Protein AF-A0A9E2RSA4-F1 (afdb_monomer_lite)

Foldseek 3Di:
DWAKDWDQDPVLNDIFTWTWDDPQFKIWIADPPLGIDMDGPPPVPDRQDPVNSNVVNVVRRVVSVVVVVVVVVPDD

pLDDT: mean 80.98, std 14.26, range [36.56, 93.69]

Radius of gyration: 12.87 Å; chains: 1; bounding box: 35×25×34 Å

Structure (mmCIF, N/CA/C/O backbone):
data_AF-A0A9E2RSA4-F1
#
_entry.id   AF-A0A9E2RSA4-F1
#
loop_
_atom_site.group_PDB
_atom_site.id
_atom_site.type_symbol
_atom_site.label_atom_id
_atom_site.label_alt_id
_atom_site.label_comp_id
_atom_site.label_asym_id
_atom_site.label_entity_id
_atom_site.label_seq_id
_atom_site.pdbx_PDB_ins_code
_atom_site.Cartn_x
_atom_site.Cartn_y
_atom_site.Cartn_z
_atom_site.occupancy
_atom_site.B_iso_or_equiv
_atom_site.auth_seq_id
_atom_site.auth_comp_id
_atom_site.auth_asym_id
_atom_site.auth_atom_id
_atom_site.pdbx_PDB_model_num
ATOM 1 N N . MET A 1 1 ? -18.253 -2.386 -1.494 1.00 71.12 1 MET A N 1
ATOM 2 C CA . MET A 1 1 ? -17.739 -1.926 -2.804 1.00 71.12 1 MET A CA 1
ATOM 3 C C . MET A 1 1 ? -16.225 -1.786 -2.692 1.00 71.12 1 MET A C 1
ATOM 5 O O . MET A 1 1 ? -15.796 -1.259 -1.669 1.00 71.12 1 MET A O 1
ATOM 9 N N . PRO A 1 2 ? -15.429 -2.294 -3.650 1.00 83.00 2 PRO A N 1
ATOM 10 C CA . PRO A 1 2 ? -13.979 -2.103 -3.649 1.00 83.00 2 PRO A CA 1
ATOM 11 C C . PRO A 1 2 ? -13.631 -0.622 -3.816 1.00 83.00 2 PRO A C 1
ATOM 13 O O . PRO A 1 2 ? -14.238 0.073 -4.630 1.00 83.00 2 PRO A O 1
ATOM 16 N N . LYS A 1 3 ? -12.673 -0.140 -3.024 1.00 89.12 3 LYS A N 1
ATOM 17 C CA . LYS A 1 3 ? -12.127 1.212 -3.131 1.00 89.12 3 LYS A CA 1
ATOM 18 C C . LYS A 1 3 ? -10.921 1.200 -4.047 1.00 89.12 3 LYS A C 1
ATOM 20 O O . LYS A 1 3 ? -9.996 0.422 -3.829 1.00 89.12 3 LYS A O 1
ATOM 25 N N . HIS A 1 4 ? -10.952 2.049 -5.065 1.00 91.19 4 HIS A N 1
ATOM 26 C CA . HIS A 1 4 ? -9.833 2.214 -5.978 1.00 91.19 4 HIS A CA 1
ATOM 27 C C . HIS A 1 4 ? -8.772 3.118 -5.352 1.00 91.19 4 HIS A C 1
ATOM 29 O O . HIS A 1 4 ? -9.103 4.134 -4.739 1.00 91.19 4 HIS A O 1
ATOM 35 N N . VAL A 1 5 ? -7.507 2.753 -5.522 1.00 89.31 5 VAL A N 1
ATOM 36 C CA . VAL A 1 5 ? -6.361 3.529 -5.067 1.00 89.31 5 VAL A CA 1
ATOM 37 C C . VAL A 1 5 ? -5.305 3.542 -6.168 1.00 89.31 5 VAL A C 1
ATOM 39 O O . VAL A 1 5 ? -4.943 2.508 -6.725 1.00 89.31 5 VAL A O 1
ATOM 42 N N . SER A 1 6 ? -4.829 4.736 -6.495 1.00 90.88 6 SER A N 1
ATOM 43 C CA . SER A 1 6 ? -3.775 4.967 -7.480 1.00 90.88 6 SER A CA 1
ATOM 44 C C . SER A 1 6 ? -2.777 5.916 -6.837 1.00 90.88 6 SER A C 1
ATOM 46 O O . SER A 1 6 ? -3.168 6.949 -6.287 1.00 90.88 6 SER A O 1
ATOM 48 N N . PHE A 1 7 ? -1.508 5.528 -6.811 1.00 90.38 7 PHE A N 1
ATOM 49 C CA . PHE A 1 7 ? -0.440 6.327 -6.221 1.00 90.38 7 PHE A CA 1
ATOM 50 C C . PHE A 1 7 ? 0.875 6.071 -6.950 1.00 90.38 7 PHE A C 1
ATOM 52 O O . PHE A 1 7 ? 1.089 5.021 -7.555 1.00 90.38 7 PHE A O 1
ATOM 59 N N . TYR A 1 8 ? 1.767 7.053 -6.896 1.00 89.81 8 TYR A N 1
ATOM 60 C CA . TYR A 1 8 ? 3.111 6.900 -7.426 1.00 89.81 8 TYR A CA 1
ATOM 61 C C . TYR A 1 8 ? 4.032 6.379 -6.326 1.00 89.81 8 TYR A C 1
ATOM 63 O O . TYR A 1 8 ? 4.189 7.024 -5.288 1.00 89.81 8 TYR A O 1
ATOM 71 N N . ASP A 1 9 ? 4.638 5.215 -6.542 1.00 87.00 9 ASP A N 1
ATOM 72 C CA . ASP A 1 9 ? 5.610 4.663 -5.610 1.00 87.00 9 ASP A CA 1
ATOM 73 C C . ASP A 1 9 ? 7.007 5.179 -5.965 1.00 87.00 9 ASP A C 1
ATOM 75 O O . ASP A 1 9 ? 7.615 4.784 -6.963 1.00 87.00 9 ASP A O 1
ATOM 79 N N . GLU A 1 10 ? 7.535 6.082 -5.139 1.00 86.69 10 GLU A N 1
ATOM 80 C CA . GLU A 1 10 ? 8.845 6.687 -5.383 1.00 86.69 10 GLU A CA 1
ATOM 81 C C . GLU A 1 10 ? 10.014 5.702 -5.303 1.00 86.69 10 GLU A C 1
ATOM 83 O O . GLU A 1 10 ? 11.053 5.958 -5.920 1.00 86.69 10 GLU A O 1
ATOM 88 N N . LYS A 1 11 ? 9.870 4.593 -4.565 1.00 83.31 11 LYS A N 1
ATOM 89 C CA . LYS A 1 11 ? 10.918 3.567 -4.451 1.00 83.31 11 LYS A CA 1
ATOM 90 C C . LYS A 1 11 ? 10.996 2.730 -5.716 1.00 83.31 11 LYS A C 1
ATOM 92 O O . LYS A 1 11 ? 12.087 2.341 -6.120 1.00 83.31 11 LYS A O 1
ATOM 97 N N . LEU A 1 12 ? 9.848 2.470 -6.328 1.00 82.62 12 LEU A N 1
ATOM 98 C CA . LEU A 1 12 ? 9.741 1.728 -7.580 1.00 82.62 12 LEU A CA 1
ATOM 99 C C . LEU A 1 12 ? 9.844 2.616 -8.818 1.00 82.62 12 LEU A C 1
ATOM 101 O O . LEU A 1 12 ? 10.007 2.091 -9.915 1.00 82.62 12 LEU A O 1
ATOM 105 N N . LYS A 1 13 ? 9.742 3.943 -8.649 1.00 86.69 13 LYS A N 1
ATOM 106 C CA . LYS A 1 13 ? 9.632 4.918 -9.745 1.00 86.69 13 LYS A CA 1
ATOM 107 C C . LYS A 1 13 ? 8.542 4.510 -10.747 1.00 86.69 13 LYS A C 1
ATOM 109 O O . LYS A 1 13 ? 8.722 4.619 -11.957 1.00 86.69 13 LYS A O 1
ATOM 114 N N . ALA A 1 14 ? 7.423 4.015 -10.223 1.00 85.75 14 ALA A N 1
ATOM 115 C CA . ALA A 1 14 ? 6.334 3.456 -11.007 1.00 85.75 14 ALA A CA 1
ATOM 116 C C . ALA A 1 14 ? 4.980 3.880 -10.438 1.00 85.75 14 ALA A C 1
ATOM 118 O O . ALA A 1 14 ? 4.812 4.036 -9.226 1.00 85.75 14 ALA A O 1
ATOM 119 N N . GLN A 1 15 ? 4.001 4.037 -11.327 1.00 90.44 15 GLN A N 1
ATOM 120 C CA . GLN A 1 15 ? 2.614 4.205 -10.923 1.00 90.44 15 GLN A CA 1
ATOM 121 C C . GLN A 1 15 ? 2.043 2.848 -10.509 1.00 90.44 15 GLN A C 1
ATOM 123 O O . GLN A 1 15 ? 2.130 1.873 -11.257 1.00 90.44 15 GLN A O 1
ATOM 128 N N . VAL A 1 16 ? 1.484 2.790 -9.304 1.00 90.19 16 VAL A N 1
ATOM 129 C CA . VAL A 1 16 ? 0.860 1.595 -8.744 1.00 90.19 16 VAL A CA 1
ATOM 130 C C . VAL A 1 16 ? -0.630 1.855 -8.626 1.00 90.19 16 VAL A C 1
ATOM 132 O O . VAL A 1 16 ? -1.076 2.787 -7.955 1.00 90.19 16 VAL A O 1
ATOM 135 N N . GLU A 1 17 ? -1.400 1.000 -9.284 1.00 91.50 17 GLU A N 1
ATOM 136 C CA . GLU A 1 17 ? -2.854 1.083 -9.317 1.00 91.50 17 GLU A CA 1
ATOM 137 C C . GLU A 1 17 ? -3.446 -0.211 -8.788 1.00 91.50 17 GLU A C 1
ATOM 139 O O . GLU A 1 17 ? -2.972 -1.310 -9.094 1.00 91.50 17 GLU A O 1
ATOM 144 N N . GLY A 1 18 ? -4.481 -0.090 -7.970 1.00 92.06 18 GLY A N 1
ATOM 145 C CA . GLY A 1 18 ? -5.116 -1.237 -7.360 1.00 92.06 18 GLY A CA 1
ATOM 146 C C . GLY A 1 18 ? -6.438 -0.891 -6.711 1.00 92.06 18 GLY A C 1
ATOM 147 O O . GLY A 1 18 ? -6.923 0.236 -6.715 1.00 92.06 18 GLY A O 1
ATOM 148 N N . SER A 1 19 ? -7.050 -1.913 -6.148 1.00 93.69 19 SER A N 1
ATOM 149 C CA . SER A 1 19 ? -8.289 -1.806 -5.402 1.00 93.69 19 SER A CA 1
ATOM 150 C C . SER A 1 19 ? -8.121 -2.499 -4.069 1.00 93.69 19 SER A C 1
ATOM 152 O O . SER A 1 19 ? -7.353 -3.454 -3.951 1.00 93.69 19 SER A O 1
ATOM 154 N N . TYR A 1 20 ? -8.876 -2.074 -3.068 1.00 92.12 20 TYR A N 1
ATOM 155 C CA . TYR A 1 20 ? -8.960 -2.824 -1.832 1.00 92.12 20 TYR A CA 1
ATOM 156 C C . TYR A 1 20 ? -10.387 -2.927 -1.310 1.00 92.12 20 TYR A C 1
ATOM 158 O O . TYR A 1 20 ? -11.254 -2.091 -1.570 1.00 92.12 20 TYR A O 1
ATOM 166 N N . THR A 1 21 ? -10.625 -3.978 -0.541 1.00 91.62 21 THR A N 1
ATOM 167 C CA . THR A 1 21 ? -11.837 -4.183 0.247 1.00 91.62 21 THR A CA 1
ATOM 168 C C . THR A 1 21 ? -11.450 -4.412 1.693 1.00 91.62 21 THR A C 1
ATOM 170 O O . THR A 1 21 ? -10.403 -4.992 1.973 1.00 91.62 21 THR A O 1
ATOM 173 N N . THR A 1 22 ? -12.297 -3.982 2.617 1.00 86.62 22 THR A N 1
ATOM 174 C CA . THR A 1 22 ? -12.114 -4.250 4.041 1.00 86.62 22 THR A CA 1
ATOM 175 C C . THR A 1 22 ? -13.309 -5.018 4.583 1.00 86.62 22 THR A C 1
ATOM 177 O O . THR A 1 22 ? -14.448 -4.671 4.278 1.00 86.62 22 THR A O 1
ATOM 180 N N . ASP A 1 23 ? -13.041 -6.043 5.388 1.00 85.00 23 ASP A N 1
ATOM 181 C CA . ASP A 1 23 ? -14.052 -6.754 6.189 1.00 85.00 23 ASP A CA 1
ATOM 182 C C . ASP A 1 23 ? -14.235 -6.096 7.578 1.00 85.00 23 ASP A C 1
ATOM 184 O O . ASP A 1 23 ? -14.800 -6.660 8.506 1.00 85.00 23 ASP A O 1
ATOM 188 N N . GLY A 1 24 ? -13.652 -4.909 7.789 1.00 79.38 24 GLY A N 1
ATOM 189 C CA . GLY A 1 24 ? -13.583 -4.243 9.096 1.00 79.38 24 GLY A CA 1
ATOM 190 C C . GLY A 1 24 ? -12.517 -4.825 10.032 1.00 79.38 24 GLY A C 1
ATOM 191 O O . GLY A 1 24 ? -12.148 -4.192 11.017 1.00 79.38 24 GLY A O 1
ATOM 192 N N . LYS A 1 25 ? -11.960 -5.996 9.701 1.00 83.19 25 LYS A N 1
ATOM 193 C CA . LYS A 1 25 ? -10.847 -6.638 10.425 1.00 83.19 25 LYS A CA 1
ATOM 194 C C . LYS A 1 25 ? -9.591 -6.802 9.581 1.00 83.19 25 LYS A C 1
ATOM 196 O O . LYS A 1 25 ? -8.488 -6.790 10.120 1.00 83.19 25 LYS A O 1
ATOM 201 N N . VAL A 1 26 ? -9.754 -6.965 8.272 1.00 87.38 26 VAL A N 1
ATOM 202 C CA . VAL A 1 26 ? -8.677 -7.245 7.318 1.00 87.38 26 VAL A CA 1
ATOM 203 C C . VAL A 1 26 ? -8.877 -6.370 6.093 1.00 87.38 26 VAL A C 1
ATOM 205 O O . VAL A 1 26 ? -9.996 -6.249 5.597 1.00 87.38 26 VAL A O 1
ATOM 208 N N . VAL A 1 27 ? -7.789 -5.777 5.606 1.00 89.75 27 VAL A N 1
ATOM 209 C CA . VAL A 1 27 ? -7.727 -5.135 4.293 1.00 89.75 27 VAL A CA 1
ATOM 210 C C . VAL A 1 27 ? -7.210 -6.149 3.298 1.00 89.75 27 VAL A C 1
ATOM 212 O O . VAL A 1 27 ? -6.121 -6.692 3.473 1.00 89.75 27 VAL A O 1
ATOM 215 N N . HIS A 1 28 ? -7.981 -6.369 2.247 1.00 91.44 28 HIS A N 1
ATOM 216 C CA . HIS A 1 28 ? -7.608 -7.146 1.080 1.00 91.44 28 HIS A CA 1
ATOM 217 C C . HIS A 1 28 ? -7.307 -6.159 -0.038 1.00 91.44 28 HIS A C 1
ATOM 219 O O . HIS A 1 28 ? -8.229 -5.551 -0.573 1.00 91.44 28 HIS A O 1
ATOM 225 N N . ALA A 1 29 ? -6.032 -5.963 -0.357 1.00 92.12 29 ALA A N 1
ATOM 226 C CA . ALA A 1 29 ? -5.598 -5.111 -1.452 1.00 92.12 29 ALA A CA 1
ATOM 227 C C . ALA A 1 29 ? -5.160 -5.974 -2.635 1.00 92.12 29 ALA A C 1
ATOM 229 O O . ALA A 1 29 ? -4.547 -7.026 -2.459 1.00 92.12 29 ALA A O 1
ATOM 230 N N . GLY A 1 30 ? -5.451 -5.536 -3.850 1.00 91.50 30 GLY A N 1
ATOM 231 C CA . GLY A 1 30 ? -5.027 -6.240 -5.046 1.00 91.50 30 GLY A CA 1
ATOM 232 C C . GLY A 1 30 ? -4.938 -5.336 -6.257 1.00 91.50 30 GLY A C 1
ATOM 233 O O . GLY A 1 30 ? -5.594 -4.301 -6.347 1.00 91.50 30 GLY A O 1
ATOM 234 N N . SER A 1 31 ? -4.105 -5.749 -7.196 1.00 87.56 31 SER A N 1
ATOM 235 C CA . SER A 1 31 ? -3.953 -5.132 -8.501 1.00 87.56 31 SER A CA 1
ATOM 236 C C . SER A 1 31 ? -4.047 -6.219 -9.560 1.00 87.56 31 SER A C 1
ATOM 238 O O . SER A 1 31 ? -3.506 -7.312 -9.380 1.00 87.56 31 SER A O 1
ATOM 240 N N . GLY A 1 32 ? -4.718 -5.922 -10.673 1.00 83.00 32 GLY A N 1
ATOM 241 C CA . GLY A 1 32 ? -4.892 -6.880 -11.767 1.00 83.00 32 GLY A CA 1
ATOM 242 C C . GLY A 1 32 ? -3.568 -7.387 -12.349 1.00 83.00 32 GLY A C 1
ATOM 243 O O . GLY A 1 32 ? -3.527 -8.489 -12.882 1.00 83.00 32 GLY A O 1
ATOM 244 N N . THR A 1 33 ? -2.485 -6.617 -12.210 1.00 82.31 33 THR A N 1
ATOM 245 C CA . THR A 1 33 ? -1.154 -6.951 -12.741 1.00 82.31 33 THR A CA 1
ATOM 246 C C . THR A 1 33 ? -0.177 -7.472 -11.685 1.00 82.31 33 THR A C 1
ATOM 248 O O . THR A 1 33 ? 0.771 -8.165 -12.039 1.00 82.31 33 THR A O 1
ATOM 251 N N . LEU A 1 34 ? -0.391 -7.168 -10.398 1.00 82.44 34 LEU A N 1
ATOM 252 C CA . LEU A 1 34 ? 0.553 -7.488 -9.312 1.00 82.44 34 LEU A CA 1
ATOM 253 C C . LEU A 1 34 ? 0.071 -8.616 -8.386 1.00 82.44 34 LEU A C 1
ATOM 255 O O . LEU A 1 34 ? 0.833 -9.092 -7.547 1.00 82.44 34 LEU A O 1
ATOM 259 N N . GLY A 1 35 ? -1.190 -9.035 -8.512 1.00 87.81 35 GLY A N 1
ATOM 260 C CA . GLY A 1 35 ? -1.821 -10.007 -7.619 1.00 87.81 35 GLY A CA 1
ATOM 261 C C . GLY A 1 35 ? -2.488 -9.350 -6.408 1.00 87.81 35 GLY A C 1
ATOM 262 O O . GLY A 1 35 ? -2.847 -8.174 -6.440 1.00 87.81 35 GLY A O 1
ATOM 263 N N . ALA A 1 36 ? -2.695 -10.117 -5.336 1.00 91.12 36 ALA A N 1
ATOM 264 C CA . ALA A 1 36 ? -3.413 -9.664 -4.145 1.00 91.12 36 ALA A CA 1
ATOM 265 C C . ALA A 1 36 ? -2.651 -9.977 -2.852 1.00 91.12 36 ALA A C 1
ATOM 267 O O . ALA A 1 36 ? -1.972 -10.996 -2.737 1.00 91.12 36 ALA A O 1
ATOM 268 N N . LYS A 1 37 ? -2.792 -9.098 -1.858 1.00 90.62 37 LYS A N 1
ATOM 269 C CA . LYS A 1 37 ? -2.193 -9.207 -0.527 1.00 90.62 37 LYS A CA 1
ATOM 270 C C . LYS A 1 37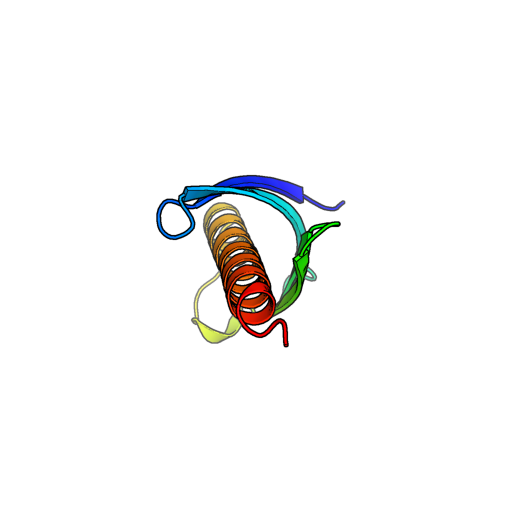 ? -3.179 -8.714 0.519 1.00 90.62 37 LYS A C 1
ATOM 272 O O . LYS A 1 37 ? -3.902 -7.746 0.305 1.00 90.62 37 LYS A O 1
ATOM 277 N N . SER A 1 38 ? -3.202 -9.381 1.666 1.00 91.12 38 SER A N 1
ATOM 278 C CA . SER A 1 38 ? -4.118 -9.040 2.755 1.00 91.12 38 SER A CA 1
ATOM 279 C C . SER A 1 38 ? -3.357 -8.767 4.045 1.00 91.12 38 SER A C 1
ATOM 281 O O . SER A 1 38 ? -2.347 -9.424 4.305 1.00 91.12 38 SER A O 1
ATOM 283 N N . ALA A 1 39 ? -3.837 -7.826 4.856 1.00 87.44 39 ALA A N 1
ATOM 284 C CA . ALA A 1 39 ? -3.304 -7.589 6.194 1.00 87.44 39 ALA A CA 1
ATOM 285 C C . ALA A 1 39 ? -4.400 -7.247 7.215 1.00 87.44 39 ALA A C 1
ATOM 287 O O . ALA A 1 39 ? -5.349 -6.529 6.887 1.00 87.44 39 ALA A O 1
ATOM 288 N N . PRO A 1 40 ? -4.272 -7.736 8.460 1.00 85.69 40 PRO A N 1
ATOM 289 C CA . PRO A 1 40 ? -5.170 -7.377 9.551 1.00 85.69 40 PRO A CA 1
ATOM 290 C C . PRO A 1 40 ? -5.030 -5.896 9.939 1.00 85.69 40 PRO A C 1
ATOM 292 O O . PRO A 1 40 ? -3.926 -5.390 10.129 1.00 85.69 40 PRO A O 1
ATOM 295 N N . LEU A 1 41 ? -6.166 -5.219 10.120 1.00 74.69 41 LEU A N 1
ATOM 296 C CA . LEU A 1 41 ? -6.255 -3.843 10.625 1.00 74.69 41 LEU A CA 1
ATOM 297 C C . LEU A 1 41 ? -5.852 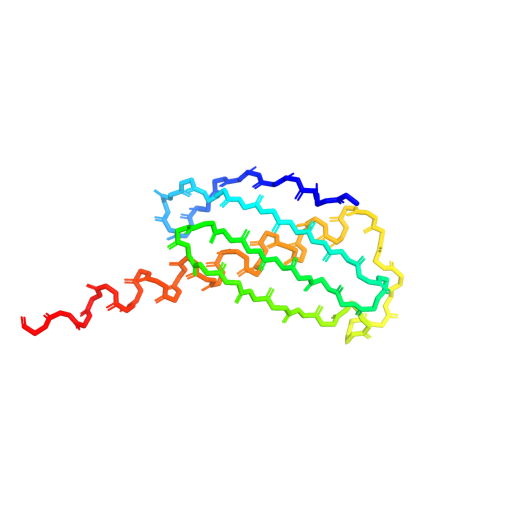-3.757 12.109 1.00 74.69 41 LEU A C 1
ATOM 299 O O . LEU A 1 41 ? -5.273 -2.771 12.551 1.00 74.69 41 LEU A O 1
ATOM 303 N N . GLY A 1 42 ? -6.130 -4.812 12.883 1.00 63.31 42 GLY A N 1
ATOM 304 C CA . GLY A 1 42 ? -5.991 -4.825 14.345 1.00 63.31 42 GLY A CA 1
ATOM 305 C C . GLY A 1 42 ? -4.578 -5.046 14.893 1.00 63.31 42 GLY A C 1
ATOM 306 O O . GLY A 1 42 ? -4.368 -4.872 16.090 1.00 63.31 42 GLY A O 1
ATOM 307 N N . THR A 1 43 ? -3.589 -5.396 14.065 1.00 56.34 43 THR A N 1
ATOM 308 C CA . THR A 1 43 ? -2.214 -5.644 14.550 1.00 56.34 43 THR A CA 1
ATOM 309 C C . THR A 1 43 ? -1.516 -4.366 15.035 1.00 56.34 43 THR A C 1
ATOM 311 O O . THR A 1 43 ? -0.545 -4.453 15.779 1.00 56.34 43 THR A O 1
ATOM 314 N N . TYR A 1 44 ? -2.039 -3.183 14.690 1.00 55.75 44 TYR A N 1
ATOM 315 C CA . TYR A 1 44 ? -1.500 -1.882 15.112 1.00 55.75 44 TYR A CA 1
ATOM 316 C C . TYR A 1 44 ? -2.312 -1.186 16.226 1.00 55.75 44 TYR A C 1
ATOM 318 O O . TYR A 1 44 ? -2.062 -0.025 16.540 1.00 55.75 44 TYR A O 1
ATOM 326 N N . GLY A 1 45 ? -3.263 -1.884 16.861 1.00 48.81 45 GLY A N 1
ATOM 327 C CA . GLY A 1 45 ? -3.852 -1.468 18.144 1.00 48.81 45 GLY A CA 1
ATOM 328 C C . GLY A 1 45 ? -4.742 -0.217 18.143 1.00 48.81 45 GLY A C 1
ATOM 329 O O . GLY A 1 45 ? -5.157 0.219 19.211 1.00 48.81 45 GLY A O 1
ATOM 330 N N . THR A 1 46 ? -5.072 0.367 16.992 1.00 54.78 46 THR A N 1
ATOM 331 C CA . THR A 1 46 ? -5.903 1.578 16.916 1.00 54.78 46 THR A CA 1
ATOM 332 C C . THR A 1 46 ? -6.934 1.467 15.807 1.00 54.78 46 THR A C 1
ATOM 334 O O . THR A 1 46 ? -6.678 0.878 14.761 1.00 54.78 46 THR A O 1
ATOM 337 N N . PHE A 1 47 ? -8.119 2.019 16.068 1.00 55.22 47 PHE A N 1
ATOM 338 C CA . PHE A 1 47 ? -9.172 2.223 15.082 1.00 55.22 47 PHE A CA 1
ATOM 339 C C . PHE A 1 47 ? -8.568 2.913 13.860 1.00 55.22 47 PHE A C 1
ATOM 341 O O . PHE A 1 47 ? -8.175 4.076 13.922 1.00 55.22 47 PHE A O 1
ATOM 348 N N . ILE A 1 48 ? -8.432 2.164 12.771 1.00 63.94 48 ILE A N 1
ATOM 349 C CA . ILE A 1 48 ? -7.881 2.694 11.538 1.00 63.94 48 ILE A CA 1
ATOM 350 C C . ILE A 1 48 ? -8.998 3.507 10.888 1.00 63.94 48 ILE A C 1
ATOM 352 O O . ILE A 1 48 ? -9.964 2.944 10.374 1.00 63.94 48 ILE A O 1
ATOM 356 N N . ASP A 1 49 ? -8.877 4.835 10.952 1.00 77.00 49 ASP A N 1
ATOM 357 C CA . ASP A 1 49 ? -9.715 5.736 10.165 1.00 77.00 49 ASP A CA 1
ATOM 358 C C . ASP A 1 49 ? -9.605 5.379 8.674 1.00 77.00 49 ASP A C 1
ATOM 360 O O . ASP A 1 49 ? -8.666 4.705 8.230 1.00 77.00 49 ASP A O 1
ATOM 364 N N . GLN A 1 50 ? -10.557 5.839 7.876 1.00 77.12 50 GLN A N 1
ATOM 365 C CA . GLN A 1 50 ? -10.556 5.640 6.439 1.00 77.12 50 GLN A CA 1
ATOM 366 C C . GLN A 1 50 ? -9.184 5.946 5.806 1.00 77.12 50 GLN A C 1
ATOM 368 O O . GLN A 1 50 ? -8.666 5.111 5.065 1.00 77.12 50 GLN A O 1
ATOM 373 N N . ALA A 1 51 ? -8.538 7.047 6.204 1.00 83.56 51 ALA A N 1
ATOM 374 C CA . ALA A 1 51 ? -7.209 7.420 5.710 1.00 83.56 51 ALA A CA 1
ATOM 375 C C . ALA A 1 51 ? -6.105 6.407 6.074 1.00 83.56 51 ALA A C 1
ATOM 377 O O . ALA A 1 51 ? -5.208 6.134 5.275 1.00 83.56 51 ALA A O 1
ATOM 378 N N . GLY A 1 52 ? -6.168 5.808 7.264 1.00 83.94 52 GLY A N 1
ATOM 379 C CA . GLY A 1 52 ? -5.213 4.774 7.663 1.00 83.94 52 GLY A CA 1
ATOM 380 C C . GLY A 1 52 ? -5.410 3.470 6.883 1.00 83.94 52 GLY A C 1
ATOM 381 O O . GLY A 1 52 ? -4.444 2.761 6.599 1.00 83.94 52 GLY A O 1
ATOM 382 N N . THR A 1 53 ? -6.652 3.175 6.489 1.00 85.06 53 THR A N 1
ATOM 383 C CA . THR A 1 53 ? -6.982 1.997 5.677 1.00 85.06 53 THR A CA 1
ATOM 384 C C . THR A 1 53 ? -6.433 2.175 4.266 1.00 85.06 53 THR A C 1
ATOM 386 O O . THR A 1 53 ? -5.824 1.252 3.724 1.00 85.06 53 THR A O 1
ATOM 389 N N . ASP A 1 54 ? -6.576 3.381 3.709 1.00 87.00 54 ASP A N 1
ATOM 390 C CA . ASP A 1 54 ? -5.996 3.762 2.422 1.00 87.00 54 ASP A CA 1
ATOM 391 C C . ASP A 1 54 ? -4.461 3.631 2.436 1.00 87.00 54 ASP A C 1
ATOM 393 O O . ASP A 1 54 ? -3.892 2.995 1.548 1.00 87.00 54 ASP A O 1
ATOM 397 N N . LEU A 1 55 ? -3.779 4.118 3.480 1.00 88.38 55 LEU A N 1
ATOM 398 C CA . LEU A 1 55 ? -2.3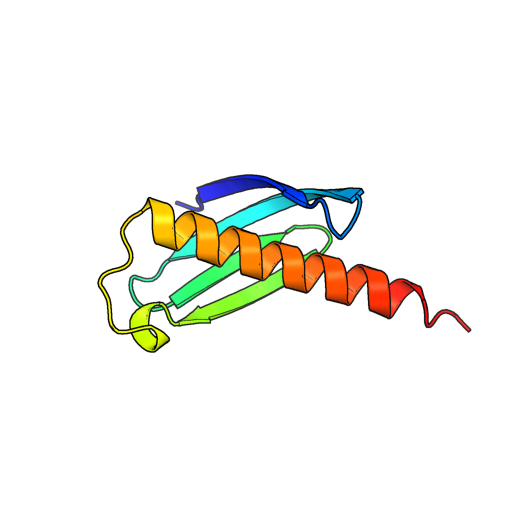21 3.975 3.623 1.00 88.38 55 LEU A CA 1
ATOM 399 C C . LEU A 1 55 ? -1.869 2.513 3.747 1.00 88.38 55 LEU A C 1
ATOM 401 O O . LEU A 1 55 ? -0.860 2.121 3.153 1.00 88.38 55 LEU A O 1
ATOM 405 N N . LEU A 1 56 ? -2.604 1.684 4.496 1.00 88.56 56 LEU A N 1
ATOM 406 C CA . LEU A 1 56 ? -2.303 0.256 4.595 1.00 88.56 56 LEU A CA 1
ATOM 407 C C . LEU A 1 56 ? -2.458 -0.428 3.232 1.00 88.56 56 LEU A C 1
ATOM 409 O O . LEU A 1 56 ? -1.584 -1.199 2.838 1.00 88.56 56 LEU A O 1
ATOM 413 N N . ALA A 1 57 ? -3.524 -0.117 2.492 1.00 89.81 57 ALA A N 1
ATOM 414 C CA . ALA A 1 57 ? -3.741 -0.644 1.150 1.00 89.81 57 ALA A CA 1
ATOM 415 C C . ALA A 1 57 ? -2.618 -0.235 0.184 1.00 89.81 57 ALA A C 1
ATOM 417 O O . ALA A 1 57 ? -2.077 -1.095 -0.512 1.00 89.81 57 ALA A O 1
ATOM 418 N N . GLN A 1 58 ? -2.202 1.036 0.191 1.00 91.06 58 GLN A N 1
ATOM 419 C CA . GLN A 1 58 ? -1.064 1.511 -0.607 1.00 91.06 58 GLN A CA 1
ATOM 420 C C . GLN A 1 58 ? 0.218 0.751 -0.260 1.00 91.06 58 GLN A C 1
ATOM 422 O O . GLN A 1 58 ? 0.913 0.266 -1.150 1.00 91.06 58 GLN A O 1
ATOM 427 N N . LYS A 1 59 ? 0.504 0.555 1.031 1.00 89.75 59 LYS A N 1
ATOM 428 C CA . LYS A 1 59 ? 1.674 -0.215 1.471 1.00 89.75 59 LYS A CA 1
ATOM 429 C C . LYS A 1 59 ? 1.627 -1.667 0.985 1.00 89.75 59 LYS A C 1
ATOM 431 O O . LYS A 1 59 ? 2.654 -2.195 0.569 1.00 89.75 59 LYS A O 1
ATOM 436 N N . LEU A 1 60 ? 0.462 -2.315 1.019 1.00 91.50 60 LEU A N 1
ATOM 437 C CA . LEU A 1 60 ? 0.298 -3.685 0.519 1.00 91.50 60 LEU A CA 1
ATOM 438 C C . LEU A 1 60 ? 0.525 -3.781 -0.992 1.00 91.50 60 LEU A C 1
ATOM 440 O O . LEU A 1 60 ? 1.198 -4.706 -1.442 1.00 91.50 60 LEU A O 1
ATOM 444 N N . LEU A 1 61 ? -0.001 -2.825 -1.759 1.00 91.62 61 LEU A N 1
ATOM 445 C CA . LEU A 1 61 ? 0.187 -2.754 -3.210 1.00 91.62 61 LEU A CA 1
ATOM 446 C C . LEU A 1 61 ? 1.638 -2.443 -3.590 1.00 91.62 61 LEU A C 1
ATOM 448 O O . LEU A 1 61 ? 2.171 -3.058 -4.507 1.00 91.62 61 LEU A O 1
ATOM 452 N N . SER A 1 62 ? 2.293 -1.546 -2.853 1.00 90.31 62 SER A N 1
ATOM 453 C CA . SER A 1 62 ? 3.724 -1.256 -2.990 1.00 90.31 62 SER A CA 1
ATOM 454 C C . SER A 1 62 ? 4.563 -2.513 -2.758 1.00 90.31 62 SER A C 1
ATOM 456 O O . SER A 1 62 ? 5.429 -2.845 -3.559 1.00 90.31 62 SER A O 1
ATOM 458 N N . ASP A 1 63 ? 4.259 -3.282 -1.7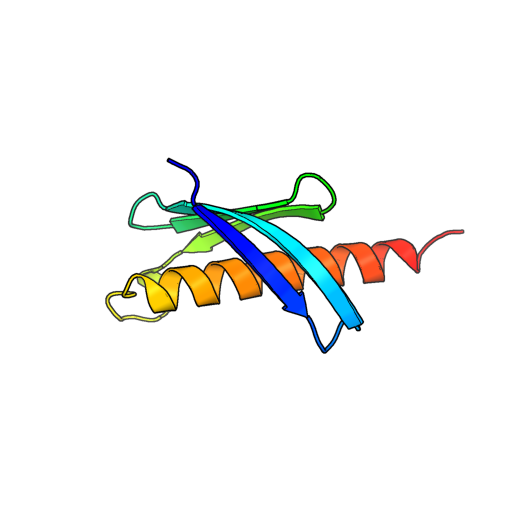12 1.00 90.12 63 ASP A N 1
ATOM 459 C CA . ASP A 1 63 ? 4.968 -4.523 -1.401 1.00 90.12 63 ASP A CA 1
ATOM 460 C C . ASP A 1 63 ? 4.772 -5.592 -2.492 1.00 90.12 63 ASP A C 1
ATOM 462 O O . ASP A 1 63 ? 5.735 -6.244 -2.892 1.00 90.12 63 ASP A O 1
ATOM 466 N N . LEU A 1 64 ? 3.558 -5.708 -3.046 1.00 90.06 64 LEU A N 1
ATOM 467 C CA . LEU A 1 64 ? 3.288 -6.544 -4.222 1.00 90.06 64 LEU A CA 1
ATOM 468 C C . LEU A 1 64 ? 4.086 -6.087 -5.446 1.00 90.06 64 LEU A C 1
ATOM 470 O O . LEU A 1 64 ? 4.675 -6.914 -6.136 1.00 90.06 64 LEU A O 1
ATOM 474 N N . ALA A 1 65 ? 4.143 -4.782 -5.701 1.00 89.06 65 ALA A N 1
ATOM 475 C CA . ALA A 1 65 ? 4.901 -4.217 -6.809 1.00 89.06 65 ALA A CA 1
ATOM 476 C C . ALA A 1 65 ? 6.415 -4.441 -6.638 1.00 89.06 65 ALA A C 1
ATOM 478 O O . ALA A 1 65 ? 7.096 -4.820 -7.589 1.00 89.06 65 ALA A O 1
ATOM 479 N N . VAL A 1 66 ? 6.940 -4.313 -5.414 1.00 88.38 66 VAL A N 1
ATOM 480 C CA . VAL A 1 66 ? 8.328 -4.662 -5.068 1.00 88.38 66 VAL A CA 1
ATOM 481 C C . VAL A 1 66 ? 8.580 -6.152 -5.261 1.00 88.38 66 VAL A C 1
ATOM 483 O O . VAL A 1 66 ? 9.612 -6.524 -5.820 1.00 88.38 66 VAL A 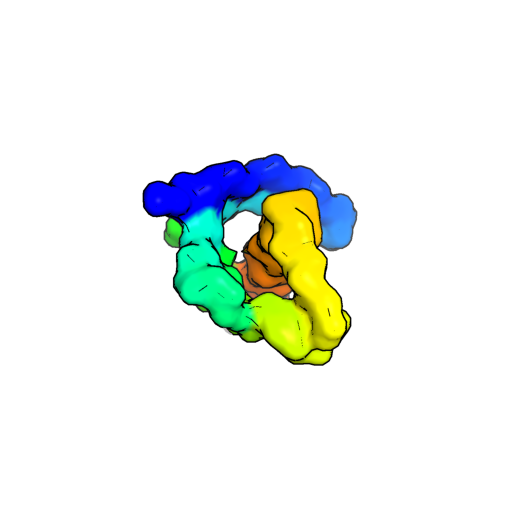O 1
ATOM 486 N N . ALA A 1 67 ? 7.664 -7.015 -4.820 1.00 85.62 67 ALA A N 1
ATOM 487 C CA . ALA A 1 67 ? 7.782 -8.455 -5.008 1.00 85.62 67 ALA A CA 1
ATOM 488 C C . ALA A 1 67 ? 7.789 -8.817 -6.499 1.00 85.62 67 ALA A C 1
ATOM 490 O O . ALA A 1 67 ? 8.663 -9.566 -6.928 1.00 85.62 67 ALA A O 1
ATOM 491 N N . ALA A 1 68 ? 6.897 -8.231 -7.300 1.00 83.56 68 ALA A N 1
ATOM 492 C CA . ALA A 1 68 ? 6.856 -8.414 -8.749 1.00 83.56 68 ALA A CA 1
ATOM 493 C C . ALA A 1 68 ? 8.147 -7.924 -9.429 1.00 83.56 68 ALA A C 1
ATOM 495 O O . ALA A 1 68 ? 8.736 -8.654 -10.225 1.00 83.56 68 ALA A O 1
ATOM 496 N N . ALA A 1 69 ? 8.650 -6.741 -9.061 1.00 80.88 69 ALA A N 1
ATOM 497 C CA . ALA A 1 69 ? 9.898 -6.185 -9.593 1.00 80.88 69 ALA A CA 1
ATOM 498 C C . ALA A 1 69 ? 11.140 -7.011 -9.208 1.00 80.88 69 ALA A C 1
ATOM 500 O O . ALA A 1 69 ? 12.090 -7.119 -9.987 1.00 80.88 69 ALA A O 1
ATOM 501 N N . LYS A 1 70 ? 11.144 -7.616 -8.014 1.00 74.38 70 LYS A N 1
ATOM 502 C CA . LYS A 1 70 ? 12.197 -8.547 -7.581 1.00 74.38 70 LYS A CA 1
ATOM 503 C C . LYS A 1 70 ? 12.109 -9.888 -8.301 1.00 74.38 70 LYS A C 1
ATOM 505 O O . LYS A 1 70 ? 13.141 -10.427 -8.683 1.00 74.38 70 LYS A O 1
ATOM 510 N N . ASN A 1 71 ? 10.903 -10.408 -8.517 1.00 63.66 71 ASN A N 1
ATOM 511 C CA . ASN A 1 71 ? 10.712 -11.676 -9.220 1.00 63.66 71 ASN A CA 1
ATOM 512 C C . ASN A 1 71 ? 11.015 -11.552 -10.725 1.00 63.66 71 ASN A C 1
ATOM 514 O O . ASN A 1 71 ? 11.463 -12.511 -11.340 1.00 63.66 71 ASN A O 1
ATOM 518 N N . GLY A 1 72 ? 10.864 -10.354 -11.304 1.00 54.59 72 GLY A N 1
ATOM 519 C CA . GLY A 1 72 ? 11.301 -10.044 -12.670 1.00 54.59 72 GLY A CA 1
ATOM 520 C C . GLY A 1 72 ? 12.824 -10.005 -12.875 1.00 54.59 72 GLY A C 1
ATOM 521 O O . GLY A 1 72 ? 13.271 -10.065 -14.013 1.00 54.59 72 GLY A O 1
ATOM 522 N N . HIS A 1 73 ? 13.626 -9.949 -11.802 1.00 45.34 73 HIS A N 1
ATOM 523 C CA . HIS A 1 73 ? 15.097 -9.999 -11.866 1.00 45.34 73 HIS A CA 1
ATOM 524 C C . HIS A 1 73 ? 15.683 -11.409 -11.682 1.00 45.34 73 HIS A C 1
ATOM 526 O O . HIS A 1 73 ? 16.902 -11.562 -11.670 1.00 45.34 73 HIS A O 1
ATOM 532 N N . HIS A 1 74 ? 14.846 -12.444 -11.567 1.00 42.19 74 HIS A N 1
ATOM 533 C CA . HIS A 1 74 ? 15.277 -13.845 -11.598 1.00 42.19 74 HIS A CA 1
ATOM 534 C C . HIS A 1 74 ? 14.757 -14.513 -12.882 1.00 42.19 74 HIS A C 1
ATOM 536 O O . HIS A 1 74 ? 14.043 -15.510 -12.851 1.00 42.19 74 HIS A O 1
ATOM 542 N N . GLY A 1 75 ? 15.066 -13.902 -14.027 1.00 38.81 75 GLY A N 1
ATOM 543 C CA . GLY A 1 75 ? 14.887 -14.497 -15.348 1.00 38.81 75 GLY A CA 1
ATOM 544 C C . GLY A 1 75 ? 16.214 -15.083 -15.821 1.00 38.81 75 GLY A C 1
ATOM 545 O O . GLY A 1 75 ? 17.163 -14.332 -16.018 1.00 38.81 75 GLY A O 1
ATOM 546 N N . HIS A 1 76 ? 16.232 -16.412 -15.901 1.00 36.56 76 HIS A N 1
ATOM 547 C CA . HIS A 1 76 ? 17.270 -17.334 -16.378 1.00 36.56 76 HIS A CA 1
ATOM 548 C C . HIS A 1 76 ? 17.927 -16.918 -17.705 1.00 36.56 76 HIS A C 1
ATOM 550 O O . HIS A 1 76 ? 17.186 -16.447 -18.599 1.00 36.56 76 HIS A O 1
#

Sequence (76 aa):
MPKHVSFYDEKLKAQVEGSYTTDGKVVHAGSGTLGAKSAPLGTYGTFIDQA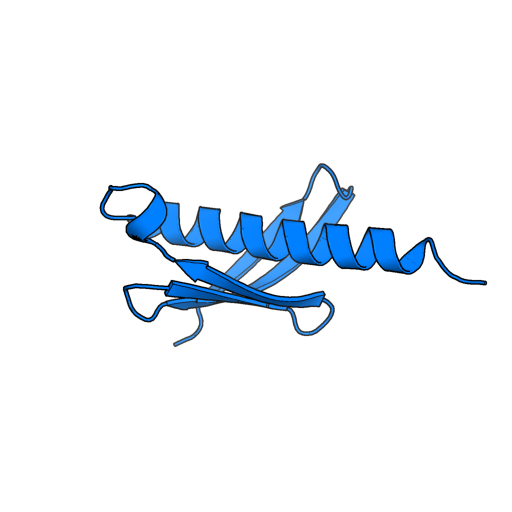GTDLLAQKLLSDLAVAAAKNGHHGH

Secondary structure (DSSP, 8-state):
-PEEEEEEETTTTEEEEEEEEE-SSEEEEEETTTEEEEEEGGGGSS---HHHHHHHHHHHHHHHHHHHHHHTT---